Protein AF-A0AAE0YL26-F1 (afdb_monomer)

Mean predicted aligned error: 17.88 Å

Secondary structure (DSSP, 8-state):
-HHHHHHHHHHHHHHHHTS-SS-HHHHHHH----SPPPTTS-S--HHHHHHHHHHHTT--HHHHHHHTTSHHHHHHHHHHHHHHTTS-----S--S-------------------------------------------------

Organism: NCBI:txid231223

Solvent-accessible surface area (backbone atoms only — not comparable to full-atom values): 10122 Å² total; per-residue (Å²): 118,66,56,60,55,51,52,55,51,54,53,51,50,36,56,36,54,60,45,57,81,82,38,64,67,37,46,57,75,66,61,76,83,81,84,85,80,68,88,90,59,76,92,74,44,74,66,57,53,52,51,50,58,32,49,76,72,74,46,50,75,68,56,49,47,57,42,28,66,41,66,63,60,36,49,51,51,52,51,50,51,47,59,52,71,68,58,79,85,83,75,80,87,77,95,71,88,89,77,84,86,87,84,84,85,87,86,85,90,81,91,78,90,79,82,89,77,87,87,79,88,86,87,79,87,89,84,88,85,86,85,79,89,80,90,79,84,87,80,89,76,91,76,90,129

Radius of gyration: 29.23 Å; Cα contacts (8 Å, |Δi|>4): 42; chains: 1; bounding box: 52×70×71 Å

Sequence (145 aa):
METIIIRRRWRWIGHVLRKEQDAIPRVAVQWRPGGHRKRGRPKTTWRRTVEAEAAAMGQSWGTLRMLAQDREQWKEFVAALIAHGKKGTIYTTSMVDSISVFTIETGSSISHTCQSVCEPNLRTEGQASPVQESVKSSGANDLHC

pLDDT: mean 71.79, std 23.82, range [31.66, 97.06]

Structure (mmCIF, N/CA/C/O backbone):
data_AF-A0AAE0YL26-F1
#
_entry.id   AF-A0AAE0YL26-F1
#
loop_
_atom_site.group_PDB
_atom_site.id
_atom_site.type_symbol
_atom_site.label_atom_id
_atom_site.label_alt_id
_atom_site.label_comp_id
_atom_site.label_asym_id
_atom_site.label_entity_id
_atom_site.label_seq_id
_atom_site.pdbx_PDB_ins_code
_atom_site.Cartn_x
_atom_site.Cartn_y
_atom_site.Cartn_z
_atom_site.occupancy
_atom_site.B_iso_or_equiv
_atom_site.auth_seq_id
_atom_site.auth_comp_id
_atom_site.auth_asym_id
_atom_site.auth_atom_id
_atom_site.pdbx_PDB_model_num
ATOM 1 N N . MET A 1 1 ? 13.370 10.096 -3.620 1.00 58.84 1 MET A N 1
ATOM 2 C CA . MET A 1 1 ? 12.174 10.210 -4.494 1.00 58.84 1 MET A CA 1
ATOM 3 C C . MET A 1 1 ? 11.187 9.052 -4.311 1.00 58.84 1 MET A C 1
ATOM 5 O O . MET A 1 1 ? 9.987 9.306 -4.298 1.00 58.84 1 MET A O 1
ATOM 9 N N . GLU A 1 2 ? 11.644 7.807 -4.127 1.00 71.50 2 GLU A N 1
ATOM 10 C CA . GLU A 1 2 ? 10.774 6.613 -4.037 1.00 71.50 2 GLU A CA 1
ATOM 11 C C . GLU A 1 2 ? 9.708 6.672 -2.928 1.00 71.50 2 GLU A C 1
ATOM 13 O O . GLU A 1 2 ? 8.564 6.263 -3.130 1.00 71.50 2 GLU A O 1
ATOM 18 N N . THR A 1 3 ? 10.024 7.293 -1.791 1.00 84.50 3 THR A N 1
ATOM 19 C CA . THR A 1 3 ? 9.112 7.436 -0.642 1.00 84.50 3 THR A CA 1
ATOM 20 C C . THR A 1 3 ? 7.832 8.219 -0.957 1.00 84.50 3 THR A C 1
ATOM 22 O O . THR A 1 3 ? 6.767 7.915 -0.416 1.00 84.50 3 THR A O 1
ATOM 25 N N . ILE A 1 4 ? 7.887 9.203 -1.865 1.00 90.25 4 ILE A N 1
ATOM 26 C CA . ILE A 1 4 ? 6.703 9.972 -2.288 1.00 90.25 4 ILE A CA 1
ATOM 27 C C . ILE A 1 4 ? 5.772 9.093 -3.127 1.00 90.25 4 ILE A C 1
ATOM 29 O O . ILE A 1 4 ? 4.549 9.171 -2.971 1.00 90.25 4 ILE A O 1
ATOM 33 N N . ILE A 1 5 ? 6.343 8.251 -3.992 1.00 90.81 5 ILE A N 1
ATOM 34 C CA . ILE A 1 5 ? 5.595 7.341 -4.866 1.00 90.81 5 ILE A CA 1
ATOM 35 C C . ILE A 1 5 ? 4.864 6.302 -4.013 1.00 90.81 5 ILE A C 1
ATOM 37 O O . ILE A 1 5 ? 3.652 6.140 -4.159 1.00 90.81 5 ILE A O 1
ATOM 41 N N . ILE A 1 6 ? 5.574 5.681 -3.067 1.00 92.38 6 ILE A N 1
ATOM 42 C CA . ILE A 1 6 ? 5.014 4.746 -2.086 1.00 92.38 6 ILE A CA 1
ATOM 43 C C . ILE A 1 6 ? 3.848 5.399 -1.334 1.00 92.38 6 ILE A C 1
ATOM 45 O O . ILE A 1 6 ? 2.726 4.892 -1.354 1.00 92.38 6 ILE A O 1
ATOM 49 N N . ARG A 1 7 ? 4.064 6.584 -0.750 1.00 93.50 7 ARG A N 1
ATOM 50 C CA . ARG A 1 7 ? 3.031 7.293 0.018 1.00 93.50 7 ARG A CA 1
ATOM 51 C C . ARG A 1 7 ? 1.760 7.544 -0.792 1.00 93.50 7 ARG A C 1
ATOM 53 O O . ARG A 1 7 ? 0.658 7.322 -0.294 1.00 93.50 7 ARG A O 1
ATOM 60 N N . ARG A 1 8 ? 1.893 8.031 -2.031 1.00 95.50 8 ARG A N 1
ATOM 61 C CA . ARG A 1 8 ? 0.741 8.315 -2.906 1.00 95.50 8 ARG A CA 1
ATOM 62 C C . ARG A 1 8 ? 0.004 7.034 -3.286 1.00 95.50 8 ARG A C 1
ATOM 64 O O . ARG A 1 8 ? -1.223 7.004 -3.219 1.00 95.50 8 ARG A O 1
ATOM 71 N N . ARG A 1 9 ? 0.746 5.974 -3.617 1.00 95.50 9 ARG A N 1
ATOM 72 C CA . ARG A 1 9 ? 0.188 4.666 -3.969 1.00 95.50 9 ARG A CA 1
ATOM 73 C C . ARG A 1 9 ? -0.619 4.074 -2.818 1.00 95.50 9 ARG A C 1
ATOM 75 O O . ARG A 1 9 ? -1.784 3.739 -3.005 1.00 95.50 9 ARG A O 1
ATOM 82 N N . TRP A 1 10 ? -0.039 4.017 -1.623 1.00 96.19 10 TRP A N 1
ATOM 83 C CA . TRP A 1 10 ? -0.697 3.445 -0.449 1.00 96.19 10 TRP A CA 1
ATOM 84 C C . TRP A 1 10 ? -1.834 4.322 0.088 1.00 96.19 10 TRP A C 1
ATOM 86 O O . TRP A 1 10 ? -2.838 3.806 0.573 1.00 96.19 10 TRP A O 1
ATOM 96 N N . ARG A 1 11 ? -1.776 5.647 -0.095 1.00 95.94 11 ARG A N 1
ATOM 97 C CA . ARG A 1 11 ? -2.939 6.517 0.152 1.00 95.94 11 ARG A CA 1
ATOM 98 C C . ARG A 1 11 ? -4.114 6.168 -0.767 1.00 95.94 11 ARG A C 1
ATOM 100 O O . ARG A 1 11 ? -5.245 6.081 -0.292 1.00 95.94 11 ARG A O 1
ATOM 107 N N . TRP A 1 12 ? -3.849 5.955 -2.056 1.00 96.50 12 TRP A N 1
ATOM 108 C CA . TRP A 1 12 ? -4.875 5.573 -3.027 1.00 96.50 12 TRP A CA 1
ATOM 109 C C . TRP A 1 12 ? -5.437 4.173 -2.752 1.00 96.50 12 TRP A C 1
ATOM 111 O O . TRP A 1 12 ? -6.653 4.012 -2.708 1.00 96.50 12 TRP A O 1
ATOM 121 N N . ILE A 1 13 ? -4.581 3.187 -2.461 1.00 96.62 13 ILE A N 1
ATOM 122 C CA . ILE A 1 13 ? -5.012 1.825 -2.101 1.00 96.62 13 ILE A CA 1
ATOM 123 C C . ILE A 1 13 ? -5.948 1.855 -0.892 1.00 96.62 13 ILE A C 1
ATOM 125 O O . ILE A 1 13 ? -7.022 1.268 -0.947 1.00 96.62 13 ILE A O 1
ATOM 129 N N . GLY A 1 14 ? -5.595 2.590 0.166 1.00 96.94 14 GLY A N 1
ATOM 130 C CA . GLY A 1 14 ? -6.458 2.706 1.342 1.00 96.94 14 GLY A CA 1
ATOM 131 C C . GLY A 1 14 ? -7.818 3.320 1.017 1.00 96.94 14 GLY A C 1
ATOM 132 O O . GLY A 1 14 ? -8.835 2.874 1.536 1.00 96.94 14 GLY A O 1
ATOM 133 N N . HIS A 1 15 ? -7.863 4.321 0.128 1.00 96.00 15 HIS A N 1
ATOM 134 C CA . HIS A 1 15 ? -9.132 4.887 -0.337 1.00 96.00 15 HIS A CA 1
ATOM 135 C C . HIS A 1 15 ? -9.985 3.847 -1.073 1.00 96.00 15 HIS A C 1
ATOM 137 O O . HIS A 1 15 ? -11.179 3.745 -0.806 1.00 96.00 15 HIS A O 1
ATOM 143 N N . VAL A 1 16 ? -9.374 3.055 -1.956 1.00 97.06 16 VAL A N 1
ATOM 144 C CA . VAL A 1 16 ? -10.069 2.009 -2.715 1.00 97.06 16 VAL A CA 1
ATOM 145 C C . VAL A 1 16 ? -10.547 0.862 -1.817 1.00 97.06 16 VAL A C 1
ATOM 147 O O . VAL A 1 16 ? -11.663 0.384 -1.985 1.00 97.06 16 VAL A O 1
ATOM 150 N N . LEU A 1 17 ? -9.749 0.434 -0.835 1.00 95.69 17 LEU A N 1
ATOM 151 C CA . LEU A 1 17 ? -10.112 -0.658 0.078 1.00 95.69 17 LEU A CA 1
ATOM 152 C C . LEU A 1 17 ? -11.283 -0.312 1.014 1.00 95.69 17 LEU A C 1
ATOM 154 O O . LEU A 1 17 ? -11.964 -1.222 1.486 1.00 95.69 17 LEU A O 1
ATOM 158 N N . ARG A 1 18 ? -11.532 0.983 1.246 1.00 95.75 18 ARG A N 1
ATOM 159 C CA . ARG A 1 18 ? -12.683 1.499 2.006 1.00 95.75 18 ARG A CA 1
ATOM 160 C C . ARG A 1 18 ? -13.955 1.683 1.176 1.00 95.75 18 ARG A C 1
ATOM 162 O O . ARG A 1 18 ? -14.993 2.003 1.742 1.00 95.75 18 ARG A O 1
ATOM 169 N N . LYS A 1 19 ? -13.896 1.535 -0.151 1.00 95.81 19 LYS A N 1
ATOM 170 C CA . LYS A 1 19 ? -15.107 1.516 -0.986 1.00 95.81 19 LYS A CA 1
ATOM 171 C C . LYS A 1 19 ? -15.889 0.222 -0.754 1.00 95.81 19 LYS A C 1
ATOM 173 O O . LYS A 1 19 ? -15.349 -0.747 -0.219 1.00 95.81 19 LYS A O 1
ATOM 178 N N . GLU A 1 20 ? -17.145 0.205 -1.180 1.00 94.38 20 GLU A N 1
ATOM 179 C CA . GLU A 1 20 ? -17.997 -0.987 -1.163 1.00 94.38 20 GLU A CA 1
ATOM 180 C C . GLU A 1 20 ? -17.346 -2.175 -1.893 1.00 94.38 20 GLU A C 1
ATOM 182 O O . GLU A 1 20 ? -16.409 -1.998 -2.674 1.00 94.38 20 GLU A O 1
ATOM 187 N N . GLN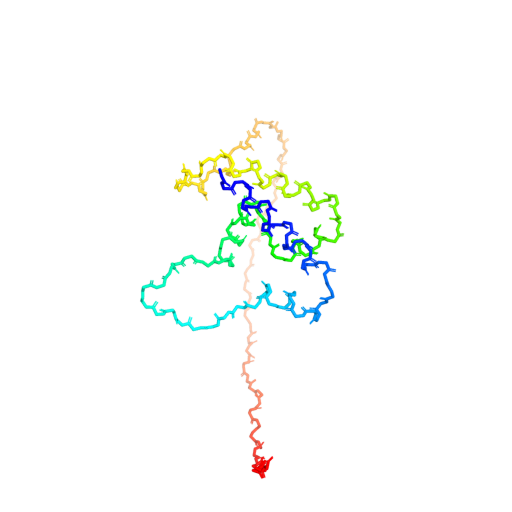 A 1 21 ? -17.757 -3.401 -1.560 1.00 90.25 21 GLN A N 1
ATOM 188 C CA . GLN A 1 21 ? -17.114 -4.630 -2.046 1.00 90.25 21 GLN A CA 1
ATOM 189 C C . GLN A 1 21 ? -17.224 -4.804 -3.566 1.00 90.25 21 GLN A C 1
ATOM 191 O O . GLN A 1 21 ? -16.264 -5.246 -4.197 1.00 90.25 21 GLN A O 1
ATOM 196 N N . ASP A 1 22 ? -18.361 -4.416 -4.124 1.00 94.25 22 ASP A N 1
ATOM 197 C CA . ASP A 1 22 ? -18.739 -4.451 -5.537 1.00 94.25 22 ASP A CA 1
ATOM 198 C C . ASP A 1 22 ? -18.237 -3.234 -6.333 1.00 94.25 22 ASP A C 1
ATOM 200 O O . ASP A 1 22 ? -18.225 -3.253 -7.565 1.00 94.25 22 ASP A O 1
ATOM 204 N N . ALA A 1 23 ? -17.753 -2.190 -5.651 1.00 95.75 23 ALA A N 1
ATOM 205 C CA . ALA A 1 23 ? -17.229 -1.005 -6.307 1.00 95.75 23 ALA A CA 1
ATOM 206 C C . ALA A 1 23 ? -16.116 -1.383 -7.301 1.00 95.75 23 ALA A C 1
ATOM 208 O O . ALA A 1 23 ? -15.068 -1.916 -6.922 1.00 95.75 23 ALA A O 1
ATOM 209 N N . ILE A 1 24 ? -16.305 -1.010 -8.572 1.00 95.12 24 ILE A N 1
ATOM 210 C CA . ILE A 1 24 ? -15.371 -1.243 -9.689 1.00 95.12 24 ILE A CA 1
ATOM 211 C C . ILE A 1 24 ? -13.893 -1.029 -9.307 1.00 95.12 24 ILE A C 1
ATOM 213 O O . ILE A 1 24 ? -13.085 -1.924 -9.570 1.00 95.12 24 ILE A O 1
ATOM 217 N N . PRO A 1 25 ? -13.480 0.087 -8.662 1.00 94.88 25 PRO A N 1
ATOM 218 C CA . PRO A 1 25 ? -12.074 0.270 -8.301 1.00 94.88 25 PRO A CA 1
ATOM 219 C C . PRO A 1 25 ? -11.556 -0.794 -7.320 1.00 94.88 25 PRO A C 1
ATOM 221 O O . PRO A 1 25 ? -10.394 -1.195 -7.413 1.00 94.88 25 PRO A O 1
ATOM 224 N N . ARG A 1 26 ? -12.393 -1.284 -6.400 1.00 94.62 26 ARG A N 1
ATOM 225 C CA . ARG A 1 26 ? -12.016 -2.302 -5.411 1.00 94.62 26 ARG A CA 1
ATOM 226 C C . ARG A 1 26 ? -11.835 -3.671 -6.052 1.00 94.62 26 ARG A C 1
ATOM 228 O O . ARG A 1 26 ? -10.861 -4.360 -5.733 1.00 94.62 26 ARG A O 1
ATOM 235 N N . VAL A 1 27 ? -12.713 -4.018 -6.991 1.00 92.94 27 VAL A N 1
ATOM 236 C CA . VAL A 1 27 ? -12.589 -5.222 -7.823 1.00 92.94 27 VAL A CA 1
ATOM 237 C C . VAL A 1 27 ? -11.332 -5.134 -8.694 1.00 92.94 27 VAL A C 1
ATOM 239 O O . VAL A 1 27 ? -10.505 -6.047 -8.690 1.00 92.94 27 VAL A O 1
ATOM 242 N N . ALA A 1 28 ? -11.104 -3.996 -9.354 1.00 92.62 28 ALA A N 1
ATOM 243 C CA . ALA A 1 28 ? -9.939 -3.775 -10.210 1.00 92.62 28 ALA A CA 1
ATOM 244 C C . ALA A 1 28 ? -8.602 -3.914 -9.454 1.00 92.62 28 ALA A C 1
ATOM 246 O O . ALA A 1 28 ? -7.660 -4.527 -9.963 1.00 92.62 28 ALA A O 1
ATOM 247 N N . VAL A 1 29 ? -8.512 -3.417 -8.212 1.00 92.00 29 VAL A N 1
ATOM 248 C CA . VAL A 1 29 ? -7.307 -3.569 -7.372 1.00 92.00 29 VAL A CA 1
ATOM 249 C C . VAL A 1 29 ? -7.017 -5.029 -7.020 1.00 92.00 29 VAL A C 1
ATOM 251 O O . VAL A 1 29 ? -5.856 -5.371 -6.804 1.00 92.00 29 VAL A O 1
ATOM 254 N N . GLN A 1 30 ? -7.997 -5.930 -7.041 1.00 87.62 30 GLN A N 1
ATOM 255 C CA . GLN A 1 30 ? -7.795 -7.366 -6.788 1.00 87.62 30 GLN A CA 1
ATOM 256 C C . GLN A 1 30 ? -7.648 -8.191 -8.067 1.00 87.62 30 GLN A C 1
ATOM 258 O O . GLN A 1 30 ? -7.023 -9.250 -8.049 1.00 87.62 30 GLN A O 1
ATOM 2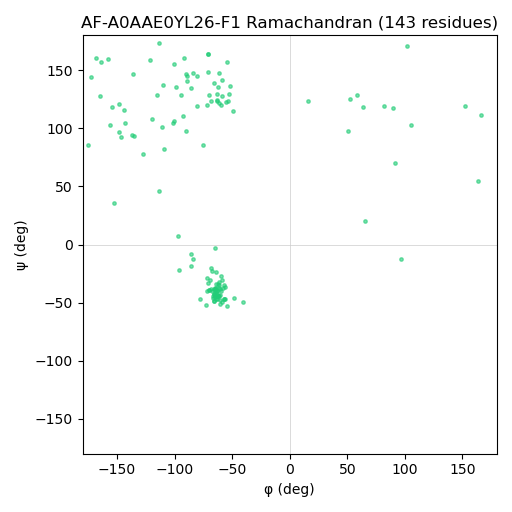63 N N . TRP A 1 31 ? -8.145 -7.678 -9.191 1.00 89.56 31 TRP A N 1
ATOM 264 C CA . TRP A 1 31 ? -8.190 -8.407 -10.448 1.00 89.56 31 TRP A CA 1
ATOM 265 C C . TRP A 1 31 ? -6.804 -8.813 -10.976 1.00 89.56 31 TRP A C 1
ATOM 267 O O . TRP A 1 31 ? -5.913 -7.984 -11.209 1.00 89.56 31 TRP A O 1
ATOM 277 N N . ARG A 1 32 ? -6.609 -10.120 -11.170 1.00 87.94 32 ARG A N 1
ATOM 278 C CA . ARG A 1 32 ? -5.382 -10.711 -11.712 1.00 87.94 32 ARG A CA 1
ATOM 279 C C . ARG A 1 32 ? -5.596 -11.026 -13.196 1.00 87.94 32 ARG A C 1
ATOM 281 O O . ARG A 1 32 ? -6.297 -11.986 -13.495 1.00 87.94 32 ARG A O 1
ATOM 288 N N . PRO A 1 33 ? -5.007 -10.254 -14.127 1.00 81.50 33 PRO A N 1
ATOM 289 C CA . PRO A 1 33 ? -5.138 -10.561 -15.544 1.00 81.50 33 PRO A CA 1
ATOM 290 C C . PRO A 1 33 ? -4.383 -11.858 -15.853 1.00 81.50 33 PRO A C 1
ATOM 292 O O . PRO A 1 33 ? -3.186 -11.962 -15.569 1.00 81.50 33 PRO A O 1
ATOM 295 N N . GLY A 1 34 ? -5.093 -12.835 -16.413 1.00 85.50 34 GLY A N 1
ATOM 296 C CA . GLY A 1 34 ? -4.507 -14.077 -16.907 1.00 85.50 34 GLY A CA 1
ATOM 297 C C . GLY A 1 34 ? -3.682 -13.867 -18.180 1.00 85.50 34 GLY A C 1
ATOM 298 O O . GLY A 1 34 ? -3.797 -12.844 -18.856 1.00 85.50 34 GLY A O 1
ATOM 299 N N . GLY A 1 35 ? -2.853 -14.858 -18.509 1.00 87.38 35 GLY A N 1
ATOM 300 C CA . GLY A 1 35 ? -2.107 -14.917 -19.768 1.00 87.38 35 GLY A CA 1
ATOM 301 C C . GLY A 1 35 ? -0.632 -14.517 -19.683 1.00 87.38 35 GLY A C 1
ATOM 302 O O . GLY A 1 35 ? -0.126 -14.028 -18.669 1.00 87.38 35 GLY A O 1
ATOM 303 N N . HIS A 1 36 ? 0.078 -14.759 -20.786 1.00 83.00 36 HIS A N 1
ATOM 304 C CA . HIS A 1 36 ? 1.497 -14.446 -20.926 1.00 83.00 36 HIS A CA 1
ATOM 305 C C . HIS A 1 36 ? 1.698 -13.032 -21.483 1.00 83.00 36 HIS A C 1
ATOM 307 O O . HIS A 1 36 ? 0.911 -12.539 -22.291 1.00 83.00 36 HIS A O 1
ATOM 313 N N . ARG A 1 37 ? 2.770 -12.353 -21.062 1.00 83.88 37 ARG A N 1
ATOM 314 C CA . ARG A 1 37 ? 3.091 -11.011 -21.568 1.00 83.88 37 ARG A CA 1
ATOM 315 C C . ARG A 1 37 ? 3.978 -11.094 -22.803 1.00 83.88 37 ARG A C 1
ATOM 317 O O . ARG A 1 37 ? 4.915 -11.880 -22.834 1.00 83.88 37 ARG A O 1
ATOM 324 N N . LYS A 1 38 ? 3.721 -10.229 -23.789 1.00 88.62 38 LYS A N 1
ATOM 325 C CA . LYS A 1 38 ? 4.594 -10.071 -24.960 1.00 88.62 38 LYS A CA 1
ATOM 326 C C . LYS A 1 38 ? 5.997 -9.607 -24.540 1.00 88.62 38 LYS A C 1
ATOM 328 O O . LYS A 1 38 ? 6.148 -8.848 -23.576 1.00 88.62 38 LYS A O 1
ATOM 333 N N . ARG A 1 39 ? 7.011 -10.045 -25.292 1.00 90.19 39 ARG A N 1
ATOM 334 C CA . ARG A 1 39 ? 8.412 -9.626 -25.131 1.00 90.19 39 ARG A CA 1
ATOM 335 C C . ARG A 1 39 ? 8.524 -8.101 -25.295 1.00 90.19 39 ARG A C 1
ATOM 337 O O . ARG A 1 39 ? 7.818 -7.518 -26.109 1.00 90.19 39 ARG A O 1
ATOM 344 N N . GLY A 1 40 ? 9.374 -7.462 -24.490 1.00 91.75 40 GLY A N 1
ATOM 345 C CA . GLY A 1 40 ? 9.594 -6.006 -24.505 1.00 91.75 40 GLY A CA 1
ATOM 346 C C . GLY A 1 40 ? 8.791 -5.202 -23.471 1.00 91.75 40 GLY A C 1
ATOM 347 O O . GLY A 1 40 ? 9.117 -4.047 -23.219 1.00 91.75 40 GLY A O 1
ATOM 348 N N . ARG A 1 41 ? 7.783 -5.789 -22.807 1.00 88.44 41 ARG A N 1
ATOM 349 C CA . ARG A 1 41 ? 7.055 -5.116 -21.713 1.00 88.44 41 ARG A CA 1
ATOM 350 C C . ARG A 1 41 ? 7.840 -5.190 -20.391 1.00 88.44 41 ARG A C 1
ATOM 352 O O . ARG A 1 41 ? 8.435 -6.235 -20.120 1.00 88.44 41 ARG A O 1
ATOM 359 N N . PRO A 1 42 ? 7.788 -4.159 -19.521 1.00 85.31 42 PRO A N 1
ATOM 360 C CA . PRO A 1 42 ? 8.404 -4.221 -18.197 1.00 85.31 42 PRO A CA 1
ATOM 361 C C . PRO A 1 42 ? 7.982 -5.463 -17.395 1.00 85.31 42 PRO A C 1
ATOM 363 O O . PRO A 1 42 ? 6.804 -5.835 -17.357 1.00 85.31 42 PRO A O 1
ATOM 366 N N . LYS A 1 43 ? 8.964 -6.107 -16.747 1.00 82.88 43 LYS A N 1
ATOM 367 C CA . LYS A 1 43 ? 8.792 -7.356 -15.977 1.00 82.88 43 LYS A CA 1
ATOM 368 C C . LYS A 1 43 ? 7.977 -7.148 -14.695 1.00 82.88 43 LYS A C 1
ATOM 370 O 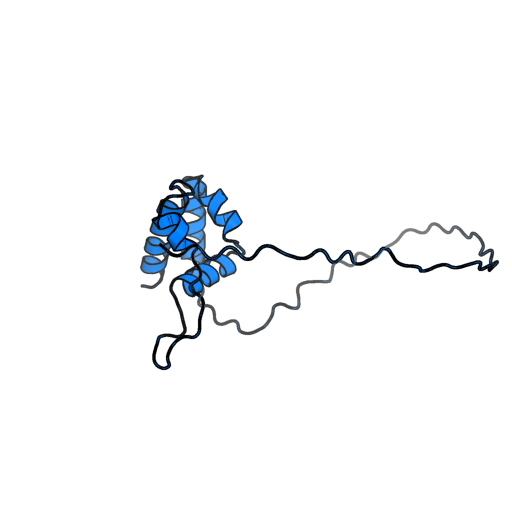O . LYS A 1 43 ? 7.278 -8.059 -14.232 1.00 82.88 43 LYS A O 1
ATOM 375 N N . THR A 1 44 ? 8.070 -5.954 -14.115 1.00 86.62 44 THR A N 1
ATOM 376 C CA . THR A 1 44 ? 7.337 -5.550 -12.917 1.00 86.62 44 THR A CA 1
ATOM 377 C C . THR A 1 44 ? 5.991 -4.944 -13.299 1.00 86.62 44 THR A C 1
ATOM 379 O O . THR A 1 44 ? 5.819 -4.304 -14.333 1.00 86.62 44 THR A O 1
ATOM 382 N N . THR A 1 45 ? 4.991 -5.193 -12.463 1.00 87.75 45 THR A N 1
ATOM 383 C CA . THR A 1 45 ? 3.664 -4.588 -12.603 1.00 87.75 45 THR A CA 1
ATOM 384 C C . THR A 1 45 ? 3.354 -3.825 -11.345 1.00 87.75 45 THR A C 1
ATOM 386 O O . THR A 1 45 ? 3.873 -4.179 -10.290 1.00 87.75 45 THR A O 1
ATOM 389 N N . TRP A 1 46 ? 2.430 -2.874 -11.441 1.00 88.75 46 TRP A N 1
ATOM 390 C CA . TRP A 1 46 ? 1.901 -2.188 -10.271 1.00 88.75 46 TRP A CA 1
ATOM 391 C C . TRP A 1 46 ? 1.483 -3.168 -9.161 1.00 88.75 46 TRP A C 1
ATOM 393 O O . TRP A 1 46 ? 1.904 -3.001 -8.022 1.00 88.75 46 TRP A O 1
ATOM 403 N N . ARG A 1 47 ? 0.764 -4.252 -9.503 1.00 89.69 47 ARG A N 1
ATOM 404 C CA . ARG A 1 47 ? 0.362 -5.292 -8.539 1.00 89.69 47 ARG A CA 1
ATOM 405 C C . ARG A 1 47 ? 1.563 -5.948 -7.859 1.00 89.69 47 ARG A C 1
ATOM 407 O O . ARG A 1 47 ? 1.578 -6.022 -6.642 1.00 89.69 47 ARG A O 1
ATOM 414 N N . ARG A 1 48 ? 2.569 -6.382 -8.629 1.00 89.75 48 ARG A N 1
ATOM 415 C CA . ARG A 1 48 ? 3.789 -7.001 -8.075 1.00 89.75 48 ARG A CA 1
ATOM 416 C C . ARG A 1 48 ? 4.551 -6.043 -7.162 1.00 89.75 48 ARG A C 1
ATOM 418 O O . ARG A 1 48 ? 5.078 -6.478 -6.153 1.00 89.75 48 ARG A O 1
ATOM 425 N N . THR A 1 49 ? 4.596 -4.756 -7.504 1.00 91.75 49 THR A N 1
ATOM 426 C CA . THR A 1 49 ? 5.214 -3.731 -6.655 1.00 91.75 49 THR A CA 1
ATOM 427 C C . THR A 1 49 ? 4.462 -3.583 -5.335 1.00 91.75 49 THR A C 1
ATOM 429 O O . THR A 1 49 ? 5.087 -3.606 -4.285 1.00 91.75 49 THR A O 1
ATOM 432 N N . VAL A 1 50 ? 3.128 -3.502 -5.369 1.00 92.69 50 VAL A N 1
ATOM 433 C CA . VAL A 1 50 ? 2.303 -3.411 -4.152 1.00 92.69 50 VAL A CA 1
ATOM 434 C C . VAL A 1 50 ? 2.405 -4.675 -3.302 1.00 92.69 50 VAL A C 1
ATOM 436 O O . VAL A 1 50 ? 2.553 -4.580 -2.092 1.00 92.69 50 VAL A O 1
ATOM 439 N N . GLU A 1 51 ? 2.347 -5.853 -3.924 1.00 92.12 51 GLU A N 1
ATOM 440 C CA . GLU A 1 51 ? 2.486 -7.138 -3.231 1.00 92.12 51 GLU A CA 1
ATOM 441 C C . GLU A 1 51 ? 3.871 -7.280 -2.590 1.00 92.12 51 GLU A C 1
ATOM 443 O O . GLU A 1 51 ? 3.956 -7.731 -1.456 1.00 92.12 51 GLU A O 1
ATOM 448 N N . ALA A 1 52 ? 4.942 -6.843 -3.261 1.00 91.12 52 ALA A N 1
ATOM 449 C CA . ALA A 1 52 ? 6.286 -6.840 -2.686 1.00 91.12 52 ALA A CA 1
ATOM 450 C C . ALA A 1 52 ? 6.409 -5.866 -1.502 1.00 91.12 52 ALA A C 1
ATOM 452 O O . ALA A 1 52 ? 6.983 -6.214 -0.477 1.00 91.12 52 ALA A O 1
ATOM 453 N N . GLU A 1 53 ? 5.832 -4.667 -1.615 1.00 92.31 53 GLU A N 1
ATOM 454 C CA . GLU A 1 53 ? 5.796 -3.681 -0.527 1.00 92.31 53 GLU A CA 1
ATOM 455 C C . GLU A 1 53 ? 4.975 -4.176 0.677 1.00 92.31 53 GLU A C 1
ATOM 457 O O . GLU A 1 53 ? 5.369 -3.960 1.820 1.00 92.31 53 GLU A O 1
ATOM 462 N N . ALA A 1 54 ? 3.862 -4.875 0.434 1.00 92.56 54 ALA A N 1
ATOM 463 C CA . ALA A 1 54 ? 3.062 -5.514 1.477 1.00 92.56 54 ALA A CA 1
ATOM 464 C C . ALA A 1 54 ? 3.823 -6.667 2.148 1.00 92.56 54 ALA A C 1
ATOM 466 O O . ALA A 1 54 ? 3.865 -6.754 3.374 1.00 92.56 54 ALA A O 1
ATOM 467 N N . ALA A 1 55 ? 4.452 -7.524 1.339 1.00 91.81 55 ALA A N 1
ATOM 468 C CA . ALA A 1 55 ? 5.222 -8.671 1.802 1.00 91.81 55 ALA A CA 1
ATOM 469 C C . ALA A 1 55 ? 6.447 -8.251 2.624 1.00 91.81 55 ALA A C 1
ATOM 471 O O . ALA A 1 55 ? 6.763 -8.913 3.605 1.00 91.81 55 ALA A O 1
ATOM 472 N N . ALA A 1 56 ? 7.080 -7.120 2.293 1.00 90.06 56 ALA A N 1
ATOM 473 C CA . ALA A 1 56 ? 8.155 -6.540 3.099 1.00 90.06 56 ALA A CA 1
ATOM 474 C C . ALA A 1 56 ? 7.705 -6.190 4.531 1.00 90.06 56 ALA A C 1
ATOM 476 O O . ALA A 1 56 ? 8.509 -6.220 5.454 1.00 90.06 56 ALA A O 1
ATOM 477 N N . MET A 1 57 ? 6.413 -5.909 4.725 1.00 90.00 57 MET A N 1
ATOM 478 C CA . MET A 1 57 ? 5.797 -5.674 6.036 1.00 90.00 57 MET A CA 1
ATOM 479 C C . MET A 1 57 ? 5.114 -6.927 6.615 1.00 90.00 57 MET A C 1
ATOM 481 O O . MET A 1 57 ? 4.390 -6.826 7.606 1.00 90.00 57 MET A O 1
ATOM 485 N N . GLY A 1 58 ? 5.273 -8.093 5.978 1.00 92.31 58 GLY A N 1
ATOM 486 C CA . GLY A 1 58 ? 4.608 -9.339 6.371 1.00 92.31 58 GLY A CA 1
ATOM 487 C C . GLY A 1 58 ? 3.082 -9.315 6.213 1.00 92.31 58 GLY A C 1
ATOM 488 O O . GLY A 1 58 ? 2.388 -10.100 6.853 1.00 92.31 58 GLY A O 1
ATOM 489 N N . GLN A 1 59 ? 2.534 -8.407 5.396 1.00 93.06 59 GLN A N 1
ATOM 490 C CA . GLN A 1 59 ? 1.090 -8.204 5.278 1.00 93.06 59 GLN A CA 1
ATOM 491 C C . GLN A 1 59 ? 0.491 -8.910 4.062 1.00 93.06 59 GLN A C 1
ATOM 493 O O . GLN A 1 59 ? 0.991 -8.810 2.940 1.00 93.06 59 GLN A O 1
ATOM 498 N N . SER A 1 60 ? -0.652 -9.564 4.276 1.00 93.56 60 SER A N 1
ATOM 499 C CA . SER A 1 60 ? -1.486 -10.121 3.207 1.00 93.56 60 SER A CA 1
ATOM 500 C C . SER A 1 60 ? -2.552 -9.117 2.745 1.00 93.56 60 SER A C 1
ATOM 502 O O . SER A 1 60 ? -2.939 -8.211 3.484 1.00 93.56 60 SER A O 1
ATOM 504 N N . TRP A 1 61 ? -3.115 -9.304 1.544 1.00 91.81 61 TRP A N 1
ATOM 505 C CA . TRP A 1 61 ? -4.247 -8.492 1.064 1.00 91.81 61 TRP A CA 1
ATOM 506 C C . TRP A 1 61 ? -5.484 -8.558 1.973 1.00 91.81 61 TRP A C 1
ATOM 508 O O . TRP A 1 61 ? -6.234 -7.582 2.046 1.00 91.81 61 TRP A O 1
ATOM 518 N N . GLY A 1 62 ? -5.705 -9.689 2.654 1.00 92.88 62 GLY A N 1
ATOM 519 C CA . GLY A 1 62 ? -6.789 -9.845 3.625 1.00 92.88 62 GLY A CA 1
ATOM 520 C C . GLY A 1 62 ? -6.578 -8.940 4.835 1.00 92.88 62 GLY A C 1
ATOM 521 O O . GLY A 1 62 ? -7.461 -8.157 5.179 1.00 92.88 62 GLY A O 1
ATOM 522 N N . THR A 1 63 ? -5.370 -8.956 5.400 1.00 94.38 63 THR A N 1
ATOM 523 C CA . THR A 1 63 ? -5.001 -8.099 6.534 1.00 94.38 63 THR A CA 1
ATOM 524 C C . THR A 1 63 ? -5.076 -6.620 6.165 1.00 94.38 63 THR A C 1
ATOM 526 O O . THR A 1 63 ? -5.665 -5.829 6.895 1.00 94.38 63 THR A O 1
ATOM 529 N N . LEU A 1 64 ? -4.585 -6.243 4.978 1.00 94.69 64 LEU A N 1
ATOM 530 C CA . LEU A 1 64 ? -4.666 -4.865 4.481 1.00 94.69 64 LEU A CA 1
ATOM 531 C C . LEU A 1 64 ? -6.108 -4.374 4.320 1.00 94.69 64 LEU A C 1
ATOM 533 O O . LEU A 1 64 ? -6.381 -3.198 4.540 1.00 94.69 64 LEU A O 1
ATOM 537 N N . ARG A 1 65 ? -7.041 -5.255 3.941 1.00 94.19 65 ARG A N 1
ATOM 538 C CA . ARG A 1 65 ? -8.463 -4.908 3.823 1.00 94.19 65 ARG A CA 1
ATOM 539 C C . ARG A 1 65 ? -9.074 -4.550 5.176 1.00 94.19 65 ARG A C 1
ATOM 541 O O . ARG A 1 65 ? -9.901 -3.640 5.214 1.00 94.19 65 ARG A O 1
ATOM 548 N N . MET A 1 66 ? -8.669 -5.252 6.233 1.00 94.25 66 MET A N 1
ATOM 549 C CA . MET A 1 66 ? -9.096 -4.988 7.608 1.00 94.25 66 MET A CA 1
ATOM 550 C C . MET A 1 66 ? -8.438 -3.713 8.144 1.00 94.25 66 MET A C 1
ATOM 552 O O . MET A 1 66 ? -9.144 -2.784 8.526 1.00 94.25 66 MET A O 1
ATOM 556 N N . LEU A 1 67 ? -7.106 -3.6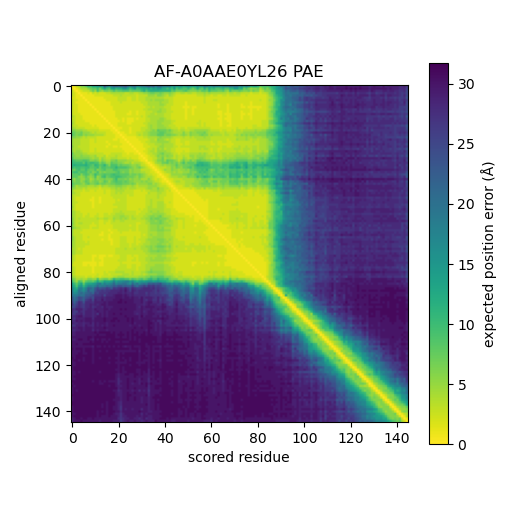17 8.045 1.00 95.19 67 LEU A N 1
ATOM 557 C CA . LEU A 1 67 ? -6.323 -2.445 8.461 1.00 95.19 67 LEU A CA 1
ATOM 558 C C . LEU A 1 67 ? -6.787 -1.151 7.782 1.00 95.19 67 LEU A C 1
ATOM 560 O O . LEU A 1 67 ? -6.770 -0.093 8.393 1.00 95.19 67 LEU A O 1
ATOM 564 N N . ALA A 1 68 ? -7.203 -1.208 6.513 1.00 95.38 68 ALA A N 1
ATOM 565 C CA . ALA A 1 68 ? -7.627 -0.021 5.773 1.00 95.38 68 ALA A CA 1
ATOM 566 C C . ALA A 1 68 ? -8.937 0.604 6.274 1.00 95.38 68 ALA A C 1
ATOM 568 O O . ALA A 1 68 ? -9.187 1.771 5.941 1.00 95.38 68 ALA A O 1
ATOM 569 N N . GLN A 1 69 ? -9.775 -0.146 7.003 1.00 95.62 69 GLN A N 1
ATOM 570 C CA . GLN A 1 69 ? -11.033 0.378 7.548 1.00 95.62 69 GLN A CA 1
ATOM 571 C C . GLN A 1 69 ? -10.772 1.383 8.667 1.00 95.62 69 GLN A C 1
ATOM 573 O O . GLN A 1 69 ? -11.411 2.436 8.704 1.00 95.62 69 GLN A O 1
ATOM 578 N N . ASP A 1 70 ? -9.775 1.107 9.506 1.00 95.75 70 ASP A N 1
ATOM 579 C CA . ASP A 1 70 ? -9.286 2.053 10.495 1.00 95.75 70 ASP A CA 1
ATOM 580 C C . ASP A 1 70 ? -8.332 3.059 9.827 1.00 95.75 70 ASP A C 1
ATOM 582 O O . ASP A 1 70 ? -7.307 2.723 9.228 1.00 95.75 70 ASP A O 1
ATOM 586 N N . ARG A 1 71 ? -8.696 4.342 9.885 1.00 95.44 71 ARG A N 1
ATOM 587 C CA . ARG A 1 71 ? -7.917 5.405 9.245 1.00 95.44 71 ARG A CA 1
ATOM 588 C C . ARG A 1 71 ? -6.590 5.667 9.944 1.00 95.44 71 ARG A C 1
ATOM 590 O O . ARG A 1 71 ? -5.647 6.047 9.247 1.00 95.44 71 ARG A O 1
ATOM 597 N N . GLU A 1 72 ? -6.522 5.512 11.261 1.00 95.81 72 GLU A N 1
ATOM 598 C CA . GLU A 1 72 ? -5.302 5.756 12.028 1.00 95.81 72 GLU A CA 1
ATOM 599 C C . GLU A 1 72 ? -4.339 4.582 11.864 1.00 95.81 72 GLU A C 1
ATOM 601 O O . GLU A 1 72 ? -3.209 4.802 11.424 1.00 95.81 72 GLU A O 1
ATOM 606 N N . GLN A 1 73 ? -4.817 3.339 12.005 1.00 95.38 73 GLN A N 1
ATOM 607 C CA . GLN A 1 73 ? -3.986 2.156 11.730 1.00 95.38 73 GLN A CA 1
ATOM 608 C C . GLN A 1 73 ? -3.453 2.155 10.290 1.00 95.38 73 GLN A C 1
ATOM 610 O O . GLN A 1 73 ? -2.294 1.819 10.041 1.00 95.38 73 GLN A O 1
ATOM 615 N N . TRP A 1 74 ? -4.257 2.600 9.315 1.00 97.00 74 TRP A N 1
ATOM 616 C CA . TRP A 1 74 ? -3.783 2.739 7.938 1.00 97.00 74 TRP A CA 1
ATOM 617 C C 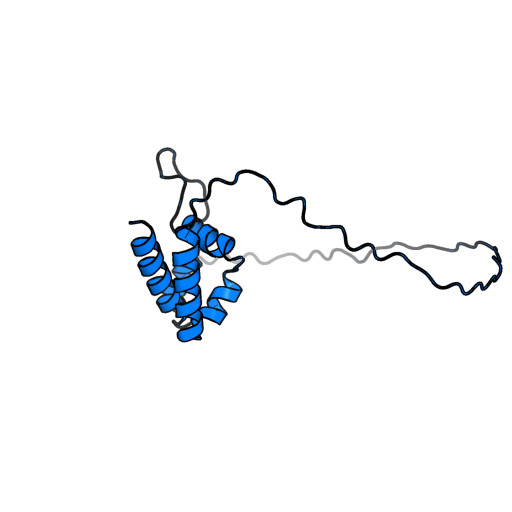. TRP A 1 74 ? -2.671 3.787 7.790 1.00 97.00 74 TRP A C 1
ATOM 619 O O . TRP A 1 74 ? -1.718 3.575 7.036 1.00 97.00 74 TRP A O 1
ATOM 629 N N . LYS A 1 75 ? -2.777 4.937 8.471 1.00 96.12 75 LYS A N 1
ATOM 630 C CA . LYS A 1 75 ? -1.740 5.982 8.436 1.00 96.12 75 LYS A CA 1
ATOM 631 C C . LYS A 1 75 ? -0.442 5.490 9.068 1.00 96.12 75 LYS A C 1
ATOM 633 O O . LYS A 1 75 ? 0.616 5.721 8.483 1.00 96.12 75 LYS A O 1
ATOM 638 N N . GLU A 1 76 ? -0.527 4.811 10.209 1.00 95.44 76 GLU A N 1
ATOM 639 C CA . GLU A 1 76 ? 0.618 4.220 10.905 1.00 95.44 76 GLU A CA 1
ATOM 640 C C . GLU A 1 76 ? 1.315 3.180 10.030 1.00 95.44 76 GLU A C 1
ATOM 642 O O . GLU A 1 76 ? 2.525 3.263 9.813 1.00 95.44 76 GLU A O 1
ATOM 647 N N . PHE A 1 77 ? 0.546 2.277 9.417 1.00 95.25 77 PHE A N 1
ATOM 648 C CA . PHE A 1 77 ? 1.067 1.301 8.466 1.00 95.25 77 PHE A CA 1
ATOM 649 C C . PHE A 1 77 ? 1.801 1.971 7.293 1.00 95.25 77 PHE A C 1
ATOM 651 O O . PHE A 1 77 ? 2.925 1.599 6.957 1.00 95.25 77 PHE A O 1
ATOM 658 N N . VAL A 1 78 ? 1.206 3.004 6.684 1.00 94.75 78 VAL A N 1
ATOM 659 C CA . VAL A 1 78 ? 1.838 3.746 5.578 1.00 94.75 78 VAL A CA 1
ATOM 660 C C . VAL A 1 78 ? 3.121 4.444 6.041 1.00 94.75 78 VAL A C 1
ATOM 662 O O . VAL A 1 78 ? 4.102 4.472 5.297 1.00 94.75 78 VAL A O 1
ATOM 665 N N . ALA A 1 79 ? 3.134 5.014 7.249 1.00 93.00 79 ALA A N 1
ATOM 666 C CA . ALA A 1 79 ? 4.316 5.655 7.819 1.00 93.00 79 ALA A CA 1
ATOM 667 C C . ALA A 1 79 ? 5.445 4.640 8.060 1.00 93.00 79 ALA A C 1
ATOM 669 O O . ALA A 1 79 ? 6.583 4.893 7.656 1.00 93.00 79 ALA A O 1
ATOM 670 N N . ALA A 1 80 ? 5.118 3.475 8.624 1.00 92.50 80 ALA A N 1
ATOM 671 C CA . ALA A 1 80 ? 6.050 2.371 8.825 1.00 92.50 80 ALA A CA 1
ATOM 672 C C . ALA A 1 80 ? 6.627 1.870 7.493 1.00 92.50 80 ALA A C 1
ATOM 674 O O . ALA A 1 80 ? 7.839 1.713 7.363 1.00 92.50 80 ALA A O 1
ATOM 675 N N . LEU A 1 81 ? 5.790 1.724 6.464 1.00 91.62 81 LEU A N 1
ATOM 676 C CA . LEU A 1 81 ? 6.214 1.285 5.134 1.00 91.62 81 LEU A CA 1
ATOM 677 C C . LEU A 1 81 ? 7.155 2.305 4.462 1.00 91.62 81 LEU A C 1
ATOM 679 O O . LEU A 1 81 ? 8.161 1.933 3.856 1.00 91.62 81 LEU A O 1
ATOM 683 N N . ILE A 1 82 ? 6.893 3.607 4.622 1.00 90.69 82 ILE A N 1
ATOM 684 C CA . ILE A 1 82 ? 7.798 4.670 4.148 1.00 90.69 82 ILE A CA 1
ATOM 685 C C . ILE A 1 82 ? 9.133 4.648 4.903 1.00 90.69 82 ILE A C 1
ATOM 687 O O . ILE A 1 82 ? 10.173 4.902 4.294 1.00 90.69 82 ILE A O 1
ATOM 691 N N . ALA A 1 83 ? 9.120 4.371 6.209 1.00 88.81 83 ALA A N 1
ATOM 692 C CA . ALA A 1 83 ? 10.336 4.236 7.005 1.00 88.81 83 ALA A CA 1
ATOM 693 C C . ALA A 1 83 ? 11.139 2.985 6.608 1.00 88.81 83 ALA A C 1
ATOM 695 O O . ALA A 1 83 ? 12.363 3.058 6.507 1.00 88.81 83 ALA A O 1
ATOM 696 N N . HIS A 1 84 ? 10.455 1.878 6.301 1.00 82.94 84 HIS A N 1
ATOM 697 C CA . HIS A 1 84 ? 11.061 0.635 5.829 1.00 82.94 84 HIS A CA 1
ATOM 698 C C . HIS A 1 84 ? 11.791 0.831 4.492 1.00 82.94 84 HIS A C 1
ATOM 700 O O . HIS A 1 84 ? 12.947 0.443 4.353 1.00 82.94 84 HIS A O 1
ATOM 706 N N . GLY A 1 85 ? 11.172 1.539 3.540 1.00 70.06 85 GLY A N 1
ATOM 707 C CA . GLY A 1 85 ? 11.772 1.863 2.238 1.00 70.06 85 GLY A CA 1
ATOM 708 C C . GLY A 1 85 ? 13.004 2.784 2.278 1.00 70.06 85 GLY A C 1
ATOM 709 O O . GLY A 1 85 ? 13.575 3.063 1.229 1.00 70.06 85 GLY A O 1
ATOM 710 N N . LYS A 1 86 ? 13.427 3.279 3.454 1.00 58.59 86 LYS A N 1
ATOM 711 C CA . LYS A 1 86 ? 14.693 4.021 3.621 1.00 58.59 86 LYS A CA 1
ATOM 712 C C . LYS A 1 86 ? 15.900 3.109 3.852 1.00 58.59 86 LYS A C 1
ATOM 714 O O . LYS A 1 86 ? 17.029 3.560 3.675 1.00 58.59 86 LYS A O 1
ATOM 719 N N . LYS A 1 87 ? 15.685 1.853 4.252 1.00 52.66 87 LYS A N 1
ATOM 720 C CA . LYS A 1 87 ? 16.753 0.864 4.416 1.00 52.66 87 LYS A CA 1
ATOM 721 C C . LYS A 1 87 ? 16.910 0.141 3.082 1.00 52.66 87 LYS A C 1
ATOM 723 O O . LYS A 1 87 ? 16.112 -0.732 2.757 1.00 52.66 87 LYS A O 1
ATOM 728 N N . GLY A 1 88 ? 17.878 0.572 2.272 1.00 44.31 88 GLY A N 1
ATOM 729 C CA . GLY A 1 88 ? 18.169 -0.034 0.973 1.00 44.31 88 GLY A CA 1
ATOM 730 C C . GLY A 1 88 ? 18.278 -1.553 1.096 1.00 44.31 88 GLY A C 1
ATOM 731 O O . GLY A 1 88 ? 19.152 -2.065 1.789 1.00 44.31 88 GLY A O 1
ATOM 732 N N . THR A 1 89 ? 17.357 -2.276 0.460 1.00 41.28 89 THR A N 1
ATOM 733 C CA . THR A 1 89 ? 17.358 -3.738 0.433 1.00 41.28 89 THR A CA 1
ATOM 734 C C . THR A 1 89 ? 18.439 -4.213 -0.533 1.00 41.28 89 THR A C 1
ATOM 736 O O . THR A 1 89 ? 18.177 -4.482 -1.701 1.00 41.28 89 THR A O 1
ATOM 739 N N . ILE A 1 90 ? 19.664 -4.319 -0.029 1.00 50.28 90 ILE A N 1
ATOM 740 C CA . ILE A 1 90 ? 20.620 -5.332 -0.471 1.00 50.28 90 ILE A CA 1
ATOM 741 C C . ILE A 1 90 ? 20.785 -6.345 0.658 1.00 50.28 90 ILE A C 1
ATOM 743 O O . ILE A 1 90 ? 21.732 -6.270 1.420 1.00 50.28 90 ILE A O 1
ATOM 747 N N . TYR A 1 91 ? 19.863 -7.300 0.763 1.00 38.97 91 TYR A N 1
ATOM 748 C CA . TYR A 1 91 ? 20.176 -8.588 1.382 1.00 38.97 91 TYR A CA 1
ATOM 749 C C . TYR A 1 91 ? 19.544 -9.688 0.535 1.00 38.97 91 TYR A C 1
ATOM 751 O O . TYR A 1 91 ? 18.359 -10.003 0.621 1.00 38.97 91 TYR A O 1
ATOM 759 N N . THR A 1 92 ? 20.365 -10.208 -0.370 1.00 43.88 92 THR A N 1
ATOM 760 C CA . THR A 1 92 ? 20.257 -11.564 -0.895 1.00 43.88 92 THR A CA 1
ATOM 761 C C . THR A 1 92 ? 20.447 -12.546 0.259 1.00 43.88 92 THR A C 1
ATOM 763 O O . THR A 1 92 ? 21.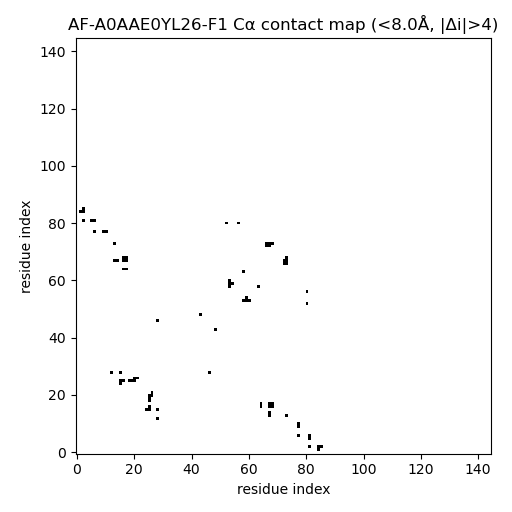390 -12.368 1.018 1.00 43.88 92 THR A O 1
ATOM 766 N N . THR A 1 93 ? 19.605 -13.581 0.342 1.00 51.25 93 THR A N 1
ATOM 767 C CA . THR A 1 93 ? 19.836 -14.818 1.113 1.00 51.25 93 THR A CA 1
ATOM 768 C C . THR A 1 93 ? 20.266 -14.649 2.579 1.00 51.25 93 THR A C 1
ATOM 770 O O . THR A 1 93 ? 21.444 -14.549 2.886 1.00 51.25 93 THR A O 1
ATOM 773 N N . SER A 1 94 ? 19.295 -14.747 3.488 1.00 44.88 94 SER A N 1
ATOM 774 C CA . SER A 1 94 ? 19.381 -15.589 4.698 1.00 44.88 94 SER A CA 1
ATOM 775 C C . SER A 1 94 ? 18.042 -15.539 5.447 1.00 44.88 94 SER A C 1
ATOM 777 O O . SER A 1 94 ? 17.805 -14.736 6.340 1.00 44.88 94 SER A O 1
ATOM 779 N N . MET A 1 95 ? 17.114 -16.402 5.031 1.00 46.62 95 MET A N 1
ATOM 780 C CA . MET A 1 95 ? 15.926 -16.779 5.811 1.00 46.62 95 MET A CA 1
ATOM 781 C C . MET A 1 95 ? 16.032 -18.258 6.213 1.00 46.62 95 MET A C 1
ATOM 783 O O . MET A 1 95 ? 15.093 -19.030 6.069 1.00 46.62 95 MET A O 1
ATOM 787 N N . VAL A 1 96 ? 17.214 -18.643 6.693 1.00 58.06 96 VAL A N 1
ATOM 788 C CA . VAL A 1 96 ? 17.425 -19.712 7.677 1.00 58.06 96 VAL A CA 1
ATOM 789 C C . VAL A 1 96 ? 18.445 -19.154 8.679 1.00 58.06 96 VAL A C 1
ATOM 791 O O . VAL A 1 96 ? 19.281 -18.353 8.274 1.00 58.06 96 VAL A O 1
ATOM 794 N N . ASP A 1 97 ? 18.333 -19.531 9.949 1.00 44.91 97 ASP A N 1
ATOM 795 C CA . ASP A 1 97 ? 19.045 -19.014 11.137 1.00 44.91 97 ASP A CA 1
ATOM 796 C C . ASP A 1 97 ? 18.366 -17.871 11.900 1.00 44.91 97 ASP A C 1
ATOM 798 O O . ASP A 1 97 ? 18.832 -16.737 11.970 1.00 44.91 97 ASP A O 1
ATOM 802 N N . SER A 1 98 ? 17.264 -18.219 12.569 1.00 42.38 98 SER A N 1
ATOM 803 C CA . SER A 1 98 ? 16.945 -17.705 13.916 1.00 42.38 98 SER A CA 1
ATOM 804 C C . SER A 1 98 ? 16.073 -18.696 14.705 1.00 42.38 98 SER A C 1
ATOM 806 O O . SER A 1 98 ? 15.189 -18.299 15.460 1.00 42.38 98 SER A O 1
ATOM 808 N N . ILE A 1 99 ? 16.304 -20.002 14.530 1.00 47.75 99 ILE A N 1
ATOM 809 C CA . ILE A 1 99 ? 15.788 -21.022 15.451 1.00 47.75 99 ILE A CA 1
ATOM 810 C C . ILE A 1 99 ? 16.992 -21.691 16.115 1.00 47.75 99 ILE A C 1
ATOM 812 O O . ILE A 1 99 ? 17.892 -22.156 15.422 1.00 47.75 99 ILE A O 1
ATOM 816 N N . SER A 1 100 ? 16.930 -21.734 17.452 1.00 38.38 100 SER A N 1
ATOM 817 C CA . SER A 1 100 ? 17.902 -22.246 18.435 1.00 38.38 100 SER A CA 1
ATOM 818 C C . SER A 1 100 ? 19.019 -21.245 18.759 1.00 38.38 100 SER A C 1
ATOM 820 O O . SER A 1 100 ? 19.733 -20.798 17.877 1.00 38.38 100 SER A O 1
ATOM 822 N N . VAL A 1 101 ? 19.196 -20.794 20.006 1.00 37.62 101 VAL A N 1
ATOM 823 C CA . VAL A 1 101 ? 19.392 -21.618 21.209 1.00 37.62 101 VAL A CA 1
ATOM 824 C C . VAL A 1 101 ? 18.797 -20.931 22.452 1.00 37.62 101 VAL A C 1
ATOM 826 O O . VAL A 1 101 ? 19.229 -19.848 22.834 1.00 37.62 101 VAL A O 1
ATOM 829 N N . PHE A 1 102 ? 17.848 -21.585 23.125 1.00 31.66 102 PHE A N 1
ATOM 830 C CA . PHE A 1 102 ? 17.572 -21.351 24.547 1.00 31.66 102 PHE A CA 1
ATOM 831 C C . PHE A 1 102 ? 17.602 -22.710 25.248 1.00 31.66 102 PHE A C 1
ATOM 833 O O . PHE A 1 102 ? 16.577 -23.342 25.477 1.00 31.66 102 PHE A O 1
ATOM 840 N N . THR A 1 103 ? 18.810 -23.207 25.497 1.00 38.91 103 THR A N 1
ATOM 841 C CA . THR A 1 103 ? 19.057 -24.323 26.412 1.00 38.91 103 THR A CA 1
ATOM 842 C C . THR A 1 103 ? 19.358 -23.739 27.785 1.00 38.91 103 THR A C 1
ATOM 844 O O . THR A 1 103 ? 20.409 -23.130 27.976 1.00 38.91 103 THR A O 1
ATOM 847 N N . ILE A 1 104 ? 18.438 -23.924 28.732 1.00 48.00 104 ILE A N 1
ATOM 848 C CA . ILE A 1 104 ? 18.755 -23.880 30.160 1.00 48.00 104 ILE A CA 1
ATOM 849 C C . ILE A 1 104 ? 18.832 -25.337 30.622 1.00 48.00 104 ILE A C 1
ATOM 851 O O . ILE A 1 104 ? 17.809 -25.999 30.775 1.00 48.00 104 ILE A O 1
ATOM 855 N N . GLU A 1 105 ? 20.051 -25.830 30.821 1.00 39.94 105 GLU A N 1
ATOM 856 C CA . GLU A 1 105 ? 20.354 -26.885 31.794 1.00 39.94 105 GLU A CA 1
ATOM 857 C C . GLU A 1 105 ? 20.799 -26.135 33.058 1.00 39.94 105 GLU A C 1
ATOM 859 O O . GLU A 1 105 ? 21.563 -25.179 32.965 1.00 39.94 105 GLU A O 1
ATOM 864 N N . THR A 1 106 ? 20.286 -26.373 34.258 1.00 46.25 106 THR A N 1
ATOM 865 C CA . THR A 1 106 ? 20.227 -27.604 35.059 1.00 46.25 106 THR A CA 1
ATOM 866 C C . THR A 1 106 ? 19.064 -27.438 36.062 1.00 46.25 106 THR A C 1
ATOM 868 O O . THR A 1 106 ? 18.638 -26.322 36.334 1.00 46.25 106 THR A O 1
ATOM 871 N N . GLY A 1 107 ? 18.431 -28.425 36.685 1.00 38.72 107 GLY A N 1
ATOM 872 C CA . GLY A 1 107 ? 18.656 -29.847 36.882 1.00 38.72 107 GLY A CA 1
ATOM 873 C C . GLY A 1 107 ? 17.961 -30.176 38.210 1.00 38.72 107 GLY A C 1
ATOM 874 O O . GLY A 1 107 ? 18.301 -29.590 39.232 1.00 38.72 107 GLY A O 1
ATOM 875 N N . SER A 1 108 ? 16.964 -31.062 38.219 1.00 39.34 108 SER A N 1
ATOM 876 C CA . SER A 1 108 ? 16.528 -31.714 39.458 1.00 39.34 108 SER A CA 1
ATOM 877 C C . SER A 1 108 ? 15.870 -33.057 39.159 1.00 39.34 108 SER A C 1
ATOM 879 O O . SER A 1 108 ? 14.875 -33.160 38.445 1.00 39.34 108 SER A O 1
ATOM 881 N N . SER A 1 109 ? 16.526 -34.071 39.704 1.00 39.47 109 SER A N 1
ATOM 882 C CA . SER A 1 109 ? 16.218 -35.493 39.762 1.00 39.47 109 SER A CA 1
ATOM 883 C C . SER A 1 109 ? 14.827 -35.779 40.319 1.00 39.47 109 SER A C 1
ATOM 885 O O . SER A 1 109 ? 14.585 -35.399 41.458 1.00 39.47 109 SER A O 1
ATOM 887 N N . ILE A 1 110 ? 14.015 -36.589 39.624 1.00 47.50 110 ILE A N 1
ATOM 888 C CA . ILE A 1 110 ? 13.222 -37.648 40.274 1.00 47.50 110 ILE A CA 1
ATOM 889 C C . ILE A 1 110 ? 13.141 -38.866 39.344 1.00 47.50 110 ILE A C 1
ATOM 891 O O . ILE A 1 110 ? 12.577 -38.824 38.253 1.00 47.50 110 ILE A O 1
ATOM 895 N N . SER A 1 111 ? 13.728 -39.954 39.822 1.00 39.66 111 SER A N 1
ATOM 896 C CA . SER A 1 111 ? 13.682 -41.311 39.296 1.00 39.66 111 SER A CA 1
ATOM 897 C C . SER A 1 111 ? 12.291 -41.917 39.486 1.00 39.66 111 SER A C 1
ATOM 899 O O . SER A 1 111 ? 11.822 -41.981 40.615 1.00 39.66 111 SER A O 1
ATOM 901 N N . HIS A 1 112 ? 11.677 -42.458 38.433 1.00 41.44 112 HIS A N 1
ATOM 902 C CA . HIS A 1 112 ? 10.688 -43.528 38.577 1.00 41.44 112 HIS A CA 1
ATOM 903 C C . HIS A 1 112 ? 10.818 -44.530 37.429 1.00 41.44 112 HIS A C 1
ATOM 905 O O . HIS A 1 112 ? 10.428 -44.293 36.289 1.00 41.44 112 HIS A O 1
ATOM 911 N N . THR A 1 113 ? 11.400 -45.669 37.783 1.00 46.78 113 THR A N 1
ATOM 912 C CA . THR A 1 113 ? 11.327 -46.949 37.089 1.00 46.78 113 THR A CA 1
ATOM 913 C C . THR A 1 113 ? 9.867 -47.393 36.996 1.00 46.78 113 THR A C 1
ATOM 915 O O . THR A 1 113 ? 9.209 -47.479 38.030 1.00 46.78 113 THR A O 1
ATOM 918 N N . CYS A 1 114 ? 9.372 -47.738 35.804 1.00 39.53 114 CYS A N 1
ATOM 919 C CA . CYS A 1 114 ? 8.274 -48.700 35.679 1.00 39.53 114 CYS A CA 1
ATOM 920 C C . CYS A 1 114 ? 8.263 -49.368 34.295 1.00 39.53 114 CYS A C 1
ATOM 922 O O . CYS A 1 114 ? 7.917 -48.769 33.283 1.00 39.53 114 CYS A O 1
ATOM 924 N N . GLN A 1 115 ? 8.749 -50.608 34.327 1.00 47.12 115 GLN A N 1
ATOM 925 C CA . GLN A 1 115 ? 8.528 -51.772 33.469 1.00 47.12 115 GLN A CA 1
ATOM 926 C C . GLN A 1 115 ? 7.889 -51.621 32.082 1.00 47.12 115 GLN A C 1
ATOM 928 O O . GLN A 1 115 ? 6.719 -51.286 31.917 1.00 47.12 115 GLN A O 1
ATOM 933 N N . SER A 1 116 ? 8.656 -52.108 31.103 1.00 44.91 116 SER A N 1
ATOM 934 C CA . SER A 1 116 ? 8.146 -52.689 29.870 1.00 44.91 116 SER A CA 1
ATOM 935 C C . SER A 1 116 ? 7.333 -53.948 30.175 1.00 44.91 116 SER A C 1
ATOM 937 O O . SER A 1 116 ? 7.843 -54.881 30.800 1.00 44.91 116 SER A O 1
ATOM 939 N N . VAL A 1 117 ? 6.125 -54.020 29.632 1.00 48.09 117 VAL A N 1
ATOM 940 C CA . VAL A 1 117 ? 5.493 -55.294 29.296 1.00 48.09 117 VAL A CA 1
ATOM 941 C C . VAL A 1 117 ? 5.241 -55.252 27.798 1.00 48.09 117 VAL A C 1
ATOM 943 O O . VAL A 1 117 ? 4.421 -54.482 27.305 1.00 48.09 117 VAL A O 1
ATOM 946 N N . CYS A 1 118 ? 6.032 -56.038 27.075 1.00 36.94 118 CYS A N 1
ATOM 947 C CA . CYS A 1 118 ? 5.682 -56.508 25.747 1.00 36.94 118 CYS A CA 1
ATOM 948 C C . CYS A 1 118 ? 4.471 -57.436 25.877 1.00 36.94 118 CYS A C 1
ATOM 950 O O . CYS A 1 118 ? 4.487 -58.283 26.761 1.00 36.94 118 CYS A O 1
ATOM 952 N N . GLU A 1 119 ? 3.500 -57.352 24.968 1.00 43.41 119 GLU A N 1
ATOM 953 C CA . GLU A 1 119 ? 3.123 -58.509 24.146 1.00 43.41 119 GLU A CA 1
ATOM 954 C C . GLU A 1 119 ? 2.277 -58.102 22.915 1.00 43.41 119 GLU A C 1
ATOM 956 O O . GLU A 1 119 ? 1.715 -57.003 22.891 1.00 43.41 119 GLU A O 1
ATOM 961 N N . PRO A 1 120 ? 2.263 -58.937 21.852 1.00 52.84 120 PRO A N 1
ATOM 962 C CA . PRO A 1 120 ? 1.948 -58.543 20.480 1.00 52.84 120 PRO A CA 1
ATOM 963 C C . PRO A 1 120 ? 0.642 -59.140 19.912 1.00 52.84 120 PRO A C 1
ATOM 965 O O . PRO A 1 120 ? 0.083 -60.077 20.461 1.00 52.84 120 PRO A O 1
ATOM 968 N N . ASN A 1 121 ? 0.297 -58.660 18.705 1.00 44.34 121 ASN A N 1
ATOM 969 C CA . ASN A 1 121 ? -0.510 -59.291 17.643 1.00 44.34 121 ASN A CA 1
ATOM 970 C C . ASN A 1 121 ? -1.958 -59.725 17.970 1.00 44.34 121 ASN A C 1
ATOM 972 O O . ASN A 1 121 ? -2.197 -60.586 18.798 1.00 44.34 121 ASN A O 1
ATOM 976 N N . LEU A 1 122 ? -2.922 -59.306 17.144 1.00 41.84 122 LEU A N 1
ATOM 977 C CA . LEU A 1 122 ? -3.380 -60.140 16.025 1.00 41.84 122 LEU A CA 1
ATOM 978 C C . LEU A 1 122 ? -4.356 -59.380 15.108 1.00 41.84 122 LEU A C 1
ATOM 980 O O . LEU A 1 122 ? -5.159 -58.546 15.510 1.00 41.84 122 LEU A O 1
ATOM 984 N N . ARG A 1 123 ? -4.192 -59.714 13.836 1.00 41.59 123 ARG A N 1
ATOM 985 C CA . ARG A 1 123 ? -4.870 -59.317 12.603 1.00 41.59 123 ARG A CA 1
ATOM 986 C C . ARG A 1 123 ? -6.285 -59.903 12.537 1.00 41.59 123 ARG A C 1
ATOM 988 O O . ARG A 1 123 ? -6.424 -61.057 12.912 1.00 41.59 123 ARG A O 1
ATOM 995 N N . THR A 1 124 ? -7.234 -59.208 11.9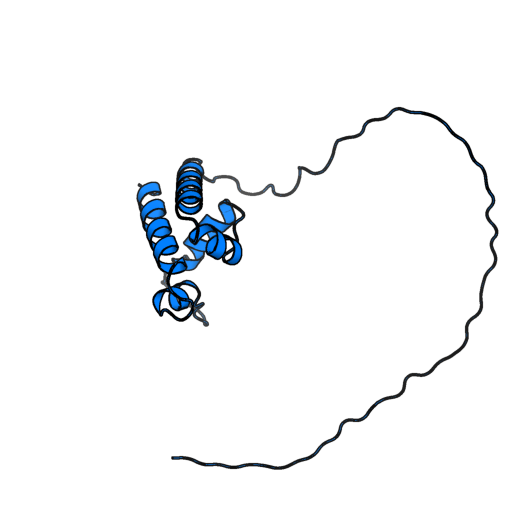07 1.00 43.56 124 THR A N 1
ATOM 996 C CA . THR A 1 124 ? -8.252 -59.847 11.042 1.00 43.56 124 THR A CA 1
ATOM 997 C C . THR A 1 124 ? -8.972 -58.815 10.172 1.00 43.56 124 THR A C 1
ATOM 999 O O . THR A 1 124 ? -9.484 -57.838 10.705 1.00 43.56 124 THR A O 1
ATOM 1002 N N . GLU A 1 125 ? -8.976 -59.105 8.862 1.00 37.38 125 GLU A N 1
ATOM 1003 C CA . GLU A 1 125 ? -9.999 -58.841 7.828 1.00 37.38 125 GLU A CA 1
ATOM 1004 C C . GLU A 1 125 ? -10.539 -57.397 7.673 1.00 37.38 125 GLU A C 1
ATOM 1006 O O . GLU A 1 125 ? -11.037 -56.783 8.601 1.00 37.38 125 GLU A O 1
ATOM 1011 N N . GLY A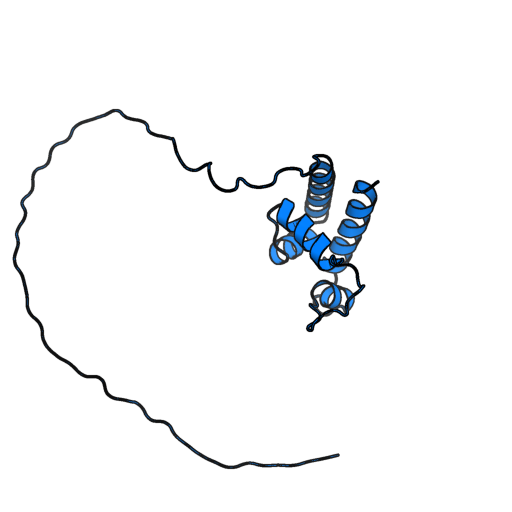 1 126 ? -10.507 -56.740 6.513 1.00 37.69 126 GLY A N 1
ATOM 1012 C CA . GLY A 1 126 ? -10.826 -57.258 5.187 1.00 37.69 126 GLY A CA 1
ATOM 1013 C C . GLY A 1 126 ? -12.195 -56.718 4.750 1.00 37.69 126 GLY A C 1
ATOM 1014 O O . GLY A 1 126 ? -13.204 -57.199 5.236 1.00 37.69 126 GLY A O 1
ATOM 1015 N N . GLN A 1 127 ? -12.221 -55.718 3.859 1.00 39.81 127 GLN A N 1
ATOM 1016 C CA . GLN A 1 127 ? -13.080 -55.649 2.659 1.00 39.81 127 GLN A CA 1
ATOM 1017 C C . GLN A 1 127 ? -13.110 -54.236 2.068 1.00 39.81 127 GLN A C 1
ATOM 1019 O O . GLN A 1 127 ? -13.689 -53.300 2.610 1.00 39.81 127 GLN A O 1
ATOM 1024 N N . ALA A 1 128 ? -12.509 -54.127 0.886 1.00 42.16 128 ALA A N 1
ATOM 1025 C CA . ALA A 1 128 ? -12.858 -53.133 -0.109 1.00 42.16 128 ALA A CA 1
ATOM 1026 C C . ALA A 1 128 ? -14.021 -53.673 -0.954 1.00 42.16 128 ALA A C 1
ATOM 1028 O O . ALA A 1 128 ? -13.956 -54.817 -1.413 1.00 42.16 128 ALA A O 1
ATOM 1029 N N . SER A 1 129 ? -15.040 -52.850 -1.213 1.00 51.41 129 SER A N 1
ATOM 1030 C CA . SER A 1 129 ? -15.810 -52.903 -2.463 1.00 51.41 129 SER A CA 1
ATOM 1031 C C . SER A 1 129 ? -16.742 -51.695 -2.656 1.00 51.41 129 SER A C 1
ATOM 1033 O O . SER A 1 129 ? -16.998 -50.961 -1.702 1.00 51.41 129 SER A O 1
ATOM 1035 N N . PRO A 1 130 ? -17.165 -51.440 -3.909 1.00 46.41 130 PRO A N 1
ATOM 1036 C CA . PRO A 1 130 ? -17.335 -50.107 -4.475 1.00 46.41 130 PRO A CA 1
ATOM 1037 C C . PRO A 1 130 ? -18.792 -49.637 -4.480 1.00 46.41 130 PRO A C 1
ATOM 1039 O O . PRO A 1 130 ? -19.715 -50.443 -4.571 1.00 46.41 130 PRO A O 1
ATOM 1042 N N . VAL A 1 131 ? -19.000 -48.318 -4.482 1.00 43.81 131 VAL A N 1
ATOM 1043 C CA . VAL A 1 131 ? -20.305 -47.725 -4.805 1.00 43.81 131 VAL A CA 1
ATOM 1044 C C . VAL A 1 131 ? -20.207 -47.013 -6.146 1.00 43.81 131 VAL A C 1
ATOM 1046 O O . VAL A 1 131 ? -19.202 -46.391 -6.482 1.00 43.81 131 VAL A O 1
ATOM 1049 N N . GLN A 1 132 ? -21.253 -47.229 -6.929 1.00 41.44 132 GLN A N 1
ATOM 1050 C CA . GLN A 1 132 ? -21.251 -47.274 -8.373 1.00 41.44 132 GLN A CA 1
ATOM 1051 C C . GLN A 1 132 ? -21.358 -45.908 -9.044 1.00 41.44 132 GLN A C 1
ATOM 1053 O O . GLN A 1 132 ? -22.061 -45.002 -8.599 1.00 41.44 132 GLN A O 1
ATOM 1058 N N . GLU A 1 133 ? -20.713 -45.849 -10.200 1.00 37.16 133 GLU A N 1
ATOM 1059 C CA . GLU A 1 133 ? -20.958 -44.930 -11.296 1.00 37.16 133 GLU A CA 1
ATOM 1060 C C . GLU A 1 133 ? -22.403 -45.100 -11.799 1.00 37.16 133 GLU A C 1
ATOM 1062 O O . GLU A 1 133 ? -22.813 -46.185 -12.209 1.00 37.16 133 GLU A O 1
ATOM 1067 N N . SER A 1 134 ? -23.198 -44.030 -11.744 1.00 44.06 134 SER A N 1
ATOM 1068 C CA . SER A 1 134 ? -24.496 -43.960 -12.417 1.00 44.06 134 SER A CA 1
ATOM 1069 C C . SER A 1 134 ? -24.410 -42.971 -13.566 1.00 44.06 134 SER A C 1
ATOM 1071 O O . SER A 1 134 ? -24.488 -41.757 -13.392 1.00 44.06 134 SER A O 1
ATOM 1073 N N . VAL A 1 135 ? -24.267 -43.539 -14.758 1.00 46.81 135 VAL A N 1
ATOM 1074 C CA . VAL A 1 135 ? -24.531 -42.899 -16.042 1.00 46.81 135 VAL A CA 1
ATOM 1075 C C . VAL A 1 135 ? -26.044 -42.734 -16.211 1.00 46.81 135 VAL A C 1
ATOM 1077 O O . VAL A 1 135 ? -26.759 -43.731 -16.261 1.00 46.81 135 VAL A O 1
ATOM 1080 N N . LYS A 1 136 ? -26.516 -41.491 -16.3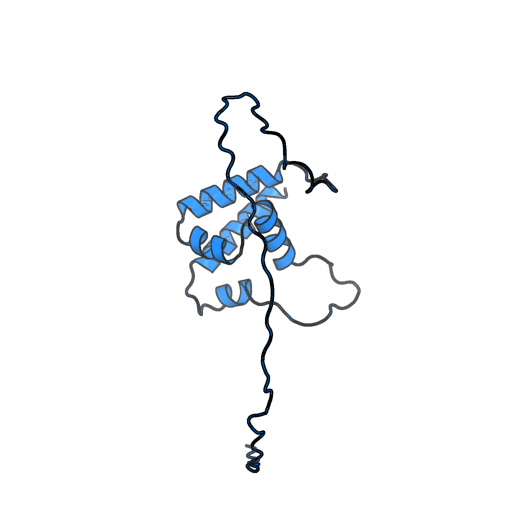63 1.00 46.81 136 LYS A N 1
ATOM 1081 C CA . LYS A 1 136 ? -27.706 -41.088 -17.149 1.00 46.81 136 LYS A CA 1
ATOM 1082 C C . LYS A 1 136 ? -27.413 -39.682 -17.687 1.00 46.81 136 LYS A C 1
ATOM 1084 O O . LYS A 1 136 ? -27.293 -38.747 -16.910 1.00 46.81 136 LYS A O 1
ATOM 1089 N N . SER A 1 137 ? -26.936 -39.536 -18.920 1.00 40.47 137 SER A N 1
ATOM 1090 C CA . SER A 1 137 ? -27.690 -39.498 -20.183 1.00 40.47 137 SER A CA 1
ATOM 1091 C C . SER A 1 137 ? -28.659 -38.310 -20.306 1.00 40.47 137 SER A C 1
ATOM 1093 O O . SER A 1 137 ? -29.673 -38.263 -19.614 1.00 40.47 137 SER A O 1
ATOM 1095 N N . SER A 1 138 ? -28.377 -37.489 -21.325 1.00 40.44 138 SER A N 1
ATOM 1096 C CA . SER A 1 138 ? -29.346 -36.805 -22.198 1.00 40.44 138 SER A CA 1
ATOM 1097 C C . SER A 1 138 ? -29.846 -35.421 -21.777 1.00 40.44 138 SER A C 1
ATOM 1099 O O . SER A 1 138 ? -30.563 -35.266 -20.796 1.00 40.44 138 SER A O 1
ATOM 1101 N N . GLY A 1 139 ? -29.545 -34.428 -22.619 1.00 40.81 139 GLY A N 1
ATOM 1102 C CA . GLY A 1 139 ? -30.186 -33.115 -22.583 1.00 40.81 139 GLY A CA 1
ATOM 1103 C C . GLY A 1 139 ? -29.432 -32.038 -23.357 1.00 40.81 139 GLY A C 1
ATOM 1104 O O . GLY A 1 139 ? -29.087 -31.012 -22.782 1.00 40.81 139 GLY A O 1
ATOM 1105 N N . ALA A 1 140 ? -29.144 -32.277 -24.639 1.00 49.00 140 ALA A N 1
ATOM 1106 C CA . ALA A 1 140 ? -28.807 -31.201 -25.563 1.00 49.00 140 ALA A CA 1
ATOM 1107 C C . ALA A 1 140 ? -30.028 -30.283 -25.697 1.00 49.00 140 ALA A C 1
ATOM 1109 O O . ALA A 1 140 ? -31.100 -30.765 -26.045 1.00 49.00 140 ALA A O 1
ATOM 1110 N N . ASN A 1 141 ? -29.859 -28.994 -25.420 1.00 52.94 141 ASN A N 1
ATOM 1111 C CA . ASN A 1 141 ? -30.738 -27.948 -25.923 1.00 52.94 141 ASN A CA 1
ATOM 1112 C C . ASN A 1 141 ? -29.844 -26.812 -26.409 1.00 52.94 141 ASN A C 1
ATOM 1114 O O . ASN A 1 141 ? -29.408 -25.951 -25.644 1.00 52.94 141 ASN A O 1
ATOM 1118 N N . ASP A 1 142 ? -29.559 -26.878 -27.704 1.00 45.12 142 ASP A N 1
ATOM 1119 C CA . ASP A 1 142 ? -29.270 -25.721 -28.527 1.00 45.12 142 ASP A CA 1
ATOM 1120 C C . ASP A 1 142 ? -30.418 -24.718 -28.385 1.00 45.12 142 ASP A C 1
ATOM 1122 O O . ASP A 1 142 ? -31.570 -25.042 -28.664 1.00 45.12 142 ASP A O 1
ATOM 1126 N N . LEU A 1 143 ? -30.106 -23.492 -27.977 1.00 59.69 143 LEU A N 1
ATOM 1127 C CA . LEU A 1 143 ? -30.928 -22.327 -28.283 1.00 59.69 143 LEU A CA 1
ATOM 1128 C C . LEU A 1 143 ? -30.004 -21.128 -28.450 1.00 59.69 143 LEU A C 1
ATOM 1130 O O . LEU A 1 143 ? -29.602 -20.444 -27.513 1.00 59.69 143 LEU A O 1
ATOM 1134 N N . HIS A 1 144 ? -29.642 -20.954 -29.714 1.00 44.97 144 HIS A N 1
ATOM 1135 C CA . HIS A 1 144 ? -29.268 -19.691 -30.314 1.00 44.97 144 HIS A CA 1
ATOM 1136 C C . HIS A 1 144 ? -30.486 -18.756 -30.274 1.00 44.97 144 HIS A C 1
ATOM 1138 O O . HIS A 1 144 ? -31.537 -19.118 -30.807 1.00 44.97 144 HIS A O 1
ATOM 1144 N N . CYS A 1 145 ? -30.329 -17.571 -29.685 1.00 46.66 145 CYS A N 1
ATOM 1145 C CA . CYS A 1 145 ? -30.735 -16.297 -30.279 1.00 46.66 145 CYS A CA 1
ATOM 1146 C C . CYS A 1 145 ? -30.029 -15.149 -29.550 1.00 46.66 145 CYS A C 1
ATOM 1148 O O . CYS A 1 145 ? -30.089 -15.126 -28.300 1.00 46.66 145 CYS A O 1
#

Foldseek 3Di:
DVLVVLLVLLVVVLVLLQDDCPPPSVCVLVDDDDDDDDPPDDPDDPNNVVVVLCVLVVHDPVNSSVQSNDPVSSVVSSVVSSVSVVPPPPDDDDPPDDDDDDDDDDDDDDDDDDDDDDDDDDDDDDDDDDDDDDDDDDDDDDDDD